Protein AF-A0A254UVH7-F1 (afdb_monomer_lite)

Radius of gyration: 14.95 Å; chains: 1; bounding box: 30×39×42 Å

Secondary structure (DSSP, 8-state):
-------GGGSGGGB-GGGGTS---TTTB--HHHHHHHHHHHHHHEEEEEEEEEEEEEETTEEEEEEEEEEEETTT--EEEEEEEEEEEEETTEEEEEEEEE--GGG-

Sequence (108 aa):
MLARKDRLDEIDGLFDADALTKGLISGLEIRPEVFGERVPALRAHLHGIQIAVLRHVECGHWLWTLLKVAGKSAQTARSVGFTGQLTMRFRGEKIVEAYNTHDVIALL

Foldseek 3Di:
DDPPPDPLVCLQVQADPQLVVDDAPPPFFDDSVVCVVVVVVCCLFFDPWDKDFPDWDDDPQKIKTKMKIWGAGPVPRDIFIWIKMKMFGDDVRHTSTIGMDIDCVSVD

pLDDT: mean 81.89, std 14.85, range [32.38, 97.94]

Structure (mmCIF, N/CA/C/O backbone):
data_AF-A0A254UVH7-F1
#
_entry.id   AF-A0A254UVH7-F1
#
loop_
_atom_site.group_PDB
_atom_site.id
_atom_site.type_symbol
_atom_site.label_atom_id
_atom_site.label_alt_id
_atom_site.label_comp_id
_atom_site.label_asym_id
_atom_site.label_entity_id
_atom_site.label_seq_id
_atom_site.pdbx_PDB_ins_code
_atom_site.Cartn_x
_atom_site.Cartn_y
_atom_site.Cartn_z
_atom_site.occupancy
_atom_site.B_iso_or_equiv
_atom_site.auth_seq_id
_atom_site.auth_comp_id
_atom_site.auth_asym_id
_atom_site.auth_atom_id
_atom_site.pdbx_PDB_model_num
ATOM 1 N N . MET A 1 1 ? 7.743 -23.975 6.508 1.00 32.38 1 MET A N 1
ATOM 2 C CA . MET A 1 1 ? 8.363 -22.825 5.815 1.00 32.38 1 MET A CA 1
ATOM 3 C C . MET A 1 1 ? 7.590 -21.576 6.225 1.00 32.38 1 MET A C 1
ATOM 5 O O . MET A 1 1 ? 6.507 -21.342 5.712 1.00 32.38 1 MET A O 1
ATOM 9 N N . LEU A 1 2 ? 8.049 -20.869 7.263 1.00 35.75 2 LEU A N 1
ATOM 10 C CA . LEU A 1 2 ? 7.370 -19.680 7.794 1.00 35.75 2 LEU A CA 1
ATOM 11 C C . LEU A 1 2 ? 7.645 -18.502 6.851 1.00 35.75 2 LEU A C 1
ATOM 13 O O . LEU A 1 2 ? 8.801 -18.135 6.650 1.00 35.75 2 LEU A O 1
ATOM 17 N N . ALA A 1 3 ? 6.598 -17.955 6.234 1.00 37.75 3 ALA A N 1
ATOM 18 C CA . ALA A 1 3 ? 6.697 -16.781 5.374 1.00 37.75 3 ALA A CA 1
ATOM 19 C C . ALA A 1 3 ? 7.288 -15.604 6.174 1.00 37.75 3 ALA A C 1
ATOM 21 O O . ALA A 1 3 ? 6.729 -15.198 7.195 1.00 37.75 3 ALA A O 1
ATOM 22 N N . ARG A 1 4 ? 8.445 -15.086 5.739 1.00 46.88 4 ARG A N 1
ATOM 23 C CA . ARG A 1 4 ? 9.105 -13.917 6.341 1.00 46.88 4 ARG A CA 1
ATOM 24 C C . ARG A 1 4 ? 8.205 -12.694 6.145 1.00 46.88 4 ARG A C 1
ATOM 26 O O . ARG A 1 4 ? 7.997 -12.265 5.018 1.00 46.88 4 ARG A O 1
ATOM 33 N N . LYS A 1 5 ? 7.647 -12.165 7.236 1.00 51.78 5 LYS A N 1
ATOM 34 C CA . LYS A 1 5 ? 6.556 -11.172 7.223 1.00 51.78 5 LYS A CA 1
ATOM 35 C C . LYS A 1 5 ? 7.022 -9.704 7.158 1.00 51.78 5 LYS A C 1
ATOM 37 O O . LYS A 1 5 ? 6.178 -8.816 7.083 1.00 51.78 5 LYS A O 1
ATOM 42 N N . ASP A 1 6 ? 8.335 -9.447 7.143 1.00 61.78 6 ASP A N 1
ATOM 43 C CA . ASP A 1 6 ? 8.914 -8.119 7.420 1.00 61.78 6 ASP A CA 1
ATOM 44 C C . ASP A 1 6 ? 10.026 -7.695 6.441 1.00 61.78 6 ASP A C 1
ATOM 46 O O . ASP A 1 6 ? 11.110 -7.314 6.864 1.00 61.78 6 ASP A O 1
ATOM 50 N N . ARG A 1 7 ? 9.775 -7.752 5.127 1.00 75.69 7 ARG A N 1
ATOM 51 C CA . ARG A 1 7 ? 10.752 -7.337 4.099 1.00 75.69 7 ARG A CA 1
ATOM 52 C C . ARG A 1 7 ? 10.604 -5.874 3.669 1.00 75.69 7 ARG A C 1
ATOM 54 O O . ARG A 1 7 ? 10.496 -5.575 2.484 1.00 75.69 7 ARG A O 1
ATOM 61 N N . LEU A 1 8 ? 10.529 -4.955 4.635 1.00 76.94 8 LEU A N 1
ATOM 62 C CA . LEU A 1 8 ? 10.485 -3.517 4.316 1.00 76.94 8 LEU A CA 1
ATOM 63 C C . LEU A 1 8 ? 11.778 -3.053 3.628 1.00 76.94 8 LEU A C 1
ATOM 65 O O . LEU A 1 8 ? 11.728 -2.157 2.796 1.00 76.94 8 LEU A O 1
ATOM 69 N N . ASP A 1 9 ? 12.895 -3.726 3.914 1.00 78.94 9 ASP A N 1
ATOM 70 C CA . ASP A 1 9 ? 14.205 -3.542 3.278 1.00 78.94 9 ASP A CA 1
ATOM 71 C C . ASP A 1 9 ? 14.213 -3.841 1.770 1.00 78.94 9 ASP A C 1
ATOM 73 O O . ASP A 1 9 ? 15.095 -3.376 1.057 1.00 78.94 9 ASP A O 1
ATOM 77 N N . GLU A 1 10 ? 13.244 -4.607 1.260 1.00 84.56 10 GLU A N 1
ATOM 78 C CA . GLU A 1 10 ? 13.158 -4.919 -0.172 1.00 84.56 10 GLU A CA 1
ATOM 79 C C . GLU A 1 10 ? 12.382 -3.878 -0.981 1.00 84.56 10 GLU A C 1
ATOM 81 O O . GLU A 1 10 ? 12.462 -3.894 -2.209 1.00 84.56 10 GLU A O 1
ATOM 86 N N . ILE A 1 11 ? 11.629 -2.989 -0.323 1.00 82.81 11 ILE A N 1
ATOM 87 C CA . ILE A 1 11 ? 10.713 -2.064 -1.003 1.00 82.81 11 ILE A CA 1
ATOM 88 C C . ILE A 1 11 ? 11.481 -1.108 -1.910 1.00 82.81 11 ILE A C 1
ATOM 90 O O . ILE A 1 11 ? 11.081 -0.928 -3.058 1.00 82.81 11 ILE A O 1
ATOM 94 N N . ASP A 1 12 ? 12.606 -0.569 -1.443 1.00 83.00 12 ASP A N 1
ATOM 95 C CA . ASP A 1 12 ? 13.466 0.322 -2.230 1.00 83.00 12 ASP A CA 1
ATOM 96 C C . ASP A 1 12 ? 13.906 -0.348 -3.539 1.00 83.00 12 ASP A C 1
ATOM 98 O O . ASP A 1 12 ? 13.919 0.270 -4.603 1.00 83.00 12 ASP A O 1
ATOM 102 N N . GLY A 1 13 ? 14.175 -1.657 -3.488 1.00 85.19 13 GLY A N 1
ATOM 103 C CA . GLY A 1 13 ? 14.564 -2.459 -4.642 1.00 85.19 13 GLY A CA 1
ATOM 104 C C . GLY A 1 13 ? 13.465 -2.632 -5.694 1.00 85.19 13 GLY A C 1
ATOM 105 O O . GLY A 1 13 ? 13.777 -3.042 -6.812 1.00 85.19 13 GLY A O 1
ATOM 106 N N . LEU A 1 14 ? 12.203 -2.323 -5.388 1.00 86.44 14 LEU A N 1
ATOM 107 C CA . LEU A 1 14 ? 11.094 -2.399 -6.346 1.00 86.44 14 LEU A CA 1
ATOM 108 C C . LEU A 1 14 ? 10.989 -1.149 -7.225 1.00 86.44 14 LEU A C 1
ATOM 110 O O . LEU A 1 14 ? 10.417 -1.220 -8.314 1.00 86.44 14 LEU A O 1
ATOM 114 N N . PHE A 1 15 ? 11.540 -0.019 -6.783 1.00 86.06 15 PHE A N 1
ATOM 115 C CA . PHE A 1 15 ? 11.447 1.254 -7.492 1.00 86.06 15 PHE A CA 1
ATOM 116 C C . PHE A 1 15 ? 12.684 1.500 -8.362 1.00 86.06 15 PHE A C 1
ATOM 118 O O . PHE A 1 15 ? 13.794 1.056 -8.067 1.00 86.06 15 PHE A O 1
ATOM 125 N N . ASP A 1 16 ? 12.482 2.185 -9.484 1.00 85.06 16 ASP A N 1
ATOM 126 C CA . ASP A 1 16 ? 13.573 2.741 -10.283 1.00 85.06 16 ASP A CA 1
ATOM 127 C C . ASP A 1 16 ? 14.139 3.975 -9.555 1.00 85.06 16 ASP A C 1
ATOM 129 O O . ASP A 1 16 ? 13.377 4.773 -9.007 1.00 85.06 16 ASP A O 1
ATOM 133 N N . ALA A 1 17 ? 15.460 4.165 -9.555 1.00 73.12 17 ALA A N 1
ATOM 134 C CA . ALA A 1 17 ? 16.079 5.331 -8.919 1.00 73.12 17 ALA A CA 1
ATOM 135 C C . ALA A 1 17 ? 15.597 6.659 -9.546 1.00 73.12 17 ALA A C 1
ATOM 137 O O . ALA A 1 17 ? 15.436 7.658 -8.843 1.00 73.12 17 ALA A O 1
ATOM 138 N N . ASP A 1 18 ? 15.278 6.653 -10.846 1.00 67.50 18 ASP A N 1
ATOM 139 C CA . ASP A 1 18 ? 14.734 7.804 -11.575 1.00 67.50 18 ASP A CA 1
ATOM 140 C C . ASP A 1 18 ? 13.226 8.013 -11.336 1.00 67.50 18 ASP A C 1
ATOM 142 O O . ASP A 1 18 ? 12.671 9.053 -11.702 1.00 67.50 18 ASP A O 1
ATOM 146 N N . ALA A 1 19 ? 12.529 7.047 -10.725 1.00 62.72 19 ALA A N 1
ATOM 147 C CA . ALA A 1 19 ? 11.120 7.190 -10.343 1.00 62.72 19 ALA A CA 1
ATOM 148 C C . ALA A 1 19 ? 10.923 8.323 -9.326 1.00 62.72 19 ALA A C 1
ATOM 150 O O . ALA A 1 19 ? 9.906 9.012 -9.321 1.00 62.72 19 ALA A O 1
ATOM 151 N N . LEU A 1 20 ? 11.928 8.538 -8.470 1.00 58.06 20 LEU A N 1
ATOM 152 C CA . LEU A 1 20 ? 11.902 9.519 -7.386 1.00 58.06 20 LEU A CA 1
ATOM 153 C C . LEU A 1 20 ? 12.020 10.969 -7.883 1.00 58.06 20 LEU A C 1
ATOM 155 O O . LEU A 1 20 ? 11.668 11.895 -7.141 1.00 58.06 20 LEU A O 1
ATOM 159 N N . THR A 1 21 ? 12.508 11.168 -9.116 1.00 50.81 21 THR A N 1
ATOM 160 C CA . THR A 1 21 ? 12.844 12.479 -9.697 1.00 50.81 21 THR A CA 1
ATOM 161 C C . THR A 1 21 ? 11.820 12.996 -10.712 1.00 50.81 21 THR A C 1
ATOM 163 O O . THR A 1 21 ? 11.774 14.204 -10.952 1.00 50.81 21 THR A O 1
ATOM 166 N N . LYS A 1 22 ? 10.953 12.146 -11.283 1.00 51.78 22 LYS A N 1
ATOM 167 C CA . LYS A 1 22 ? 9.930 12.569 -12.258 1.00 51.78 22 LYS A CA 1
ATOM 168 C C . LYS A 1 22 ? 8.545 12.716 -11.627 1.00 51.78 22 LYS A C 1
ATOM 170 O O . LYS A 1 22 ? 7.834 11.741 -11.446 1.00 51.78 22 LYS A O 1
ATOM 175 N N . GLY A 1 23 ? 8.155 13.971 -11.382 1.00 52.44 23 GLY A N 1
ATOM 176 C CA . GLY A 1 23 ? 6.769 14.449 -11.504 1.00 52.44 23 GLY A CA 1
ATOM 177 C C . GLY A 1 23 ? 5.691 13.598 -10.836 1.00 52.44 23 GLY A C 1
ATOM 178 O O . GLY A 1 23 ? 4.675 13.290 -11.452 1.00 52.44 23 GLY A O 1
ATOM 179 N N . LEU A 1 24 ? 5.913 13.219 -9.585 1.00 59.50 24 LEU A N 1
ATOM 180 C CA . LEU A 1 24 ? 4.884 12.617 -8.756 1.00 59.50 24 LEU A CA 1
ATOM 181 C C . LEU A 1 24 ? 3.779 13.660 -8.505 1.00 59.50 24 LEU A C 1
ATOM 183 O O . LEU A 1 24 ? 4.069 14.806 -8.157 1.00 59.50 24 LEU A O 1
ATOM 187 N N . ILE A 1 25 ? 2.518 13.294 -8.756 1.00 62.09 25 ILE A N 1
ATOM 188 C CA . ILE A 1 25 ? 1.369 14.176 -8.507 1.00 62.09 25 ILE A CA 1
ATOM 189 C C . ILE A 1 25 ? 1.325 14.442 -7.005 1.00 62.09 25 ILE A C 1
ATOM 191 O O . ILE A 1 25 ? 0.980 13.542 -6.245 1.00 62.09 25 ILE A O 1
ATOM 195 N N . SER A 1 26 ? 1.681 15.666 -6.612 1.00 61.47 26 SER A N 1
ATOM 196 C CA . SER A 1 26 ? 1.846 16.048 -5.211 1.00 61.47 26 SER A CA 1
ATOM 197 C C . SER A 1 26 ? 0.597 15.728 -4.384 1.00 61.47 26 SER A C 1
ATOM 199 O O . SER A 1 26 ? -0.506 16.175 -4.700 1.00 61.47 26 SER A O 1
ATOM 201 N N . GLY A 1 27 ? 0.790 14.949 -3.321 1.00 62.78 27 GLY A N 1
ATOM 202 C CA . GLY A 1 27 ? -0.234 14.542 -2.361 1.00 62.78 27 GLY A CA 1
ATOM 203 C C . GLY A 1 27 ? -0.862 13.166 -2.613 1.00 62.78 27 GLY A C 1
ATOM 204 O O . GLY A 1 27 ? -1.617 12.700 -1.761 1.00 62.78 27 GLY A O 1
ATOM 205 N N . LEU A 1 28 ? -0.568 12.500 -3.736 1.00 63.62 28 LEU A N 1
ATOM 206 C CA . LEU A 1 28 ? -1.104 11.166 -4.070 1.00 63.62 28 LEU A CA 1
ATOM 207 C C . LEU A 1 28 ? -0.019 10.115 -4.308 1.00 63.62 28 LEU A C 1
ATOM 209 O O . LEU A 1 28 ? -0.330 8.940 -4.532 1.00 63.62 28 LEU A O 1
ATOM 213 N N . GLU A 1 29 ? 1.240 10.530 -4.293 1.00 73.50 29 GLU A N 1
ATOM 214 C CA . GLU A 1 29 ? 2.362 9.676 -4.606 1.00 73.50 29 GLU A CA 1
ATOM 215 C C . GLU A 1 29 ? 2.733 8.713 -3.487 1.00 73.50 29 GLU A C 1
ATOM 217 O O . GLU A 1 29 ? 2.715 9.040 -2.300 1.00 73.50 29 GLU A O 1
ATOM 222 N N . ILE A 1 30 ? 3.159 7.522 -3.896 1.00 74.94 30 ILE A N 1
ATOM 223 C CA . ILE A 1 30 ? 3.896 6.620 -3.028 1.00 74.94 30 ILE A CA 1
ATOM 224 C C . ILE A 1 30 ? 5.365 6.678 -3.405 1.00 74.94 30 ILE A C 1
ATOM 226 O O . ILE A 1 30 ? 5.744 6.328 -4.523 1.00 74.94 30 ILE A O 1
ATOM 230 N N . ARG A 1 31 ? 6.186 7.035 -2.421 1.00 76.12 31 ARG A N 1
ATOM 231 C CA . ARG A 1 31 ? 7.631 6.827 -2.460 1.00 76.12 31 ARG A CA 1
ATOM 232 C C . ARG A 1 31 ? 8.024 5.668 -1.529 1.00 76.12 31 ARG A C 1
ATOM 234 O O . ARG A 1 31 ? 7.268 5.385 -0.594 1.00 76.12 31 ARG A O 1
ATOM 241 N N . PRO A 1 32 ? 9.165 4.995 -1.747 1.00 74.50 32 PRO A N 1
ATOM 242 C CA . PRO A 1 32 ? 9.629 3.906 -0.886 1.00 74.50 32 PRO A CA 1
ATOM 243 C C . PRO A 1 32 ? 9.697 4.295 0.599 1.00 74.50 32 PRO A C 1
ATOM 245 O O . PRO A 1 32 ? 9.246 3.546 1.467 1.00 74.50 32 PRO A O 1
ATOM 248 N N . GLU A 1 33 ? 10.137 5.520 0.896 1.00 74.25 33 GLU A N 1
ATOM 249 C CA . GLU A 1 33 ? 10.343 6.010 2.264 1.00 74.25 33 GLU A CA 1
ATOM 250 C C . GLU A 1 33 ? 9.024 6.068 3.050 1.00 74.25 33 GLU A C 1
ATOM 252 O O . GLU A 1 33 ? 8.978 5.802 4.252 1.00 74.25 33 GLU A O 1
ATOM 257 N N . VAL A 1 34 ? 7.914 6.319 2.348 1.00 74.44 34 VAL A N 1
ATOM 258 C CA . VAL A 1 34 ? 6.565 6.389 2.924 1.00 74.44 34 VAL A CA 1
ATOM 259 C C . VAL A 1 34 ? 6.143 5.046 3.536 1.00 74.44 34 VAL A C 1
ATOM 261 O O . VAL A 1 34 ? 5.368 5.013 4.496 1.00 74.44 34 VAL A O 1
ATOM 264 N N . PHE A 1 35 ? 6.649 3.916 3.032 1.00 77.75 35 PHE A N 1
ATOM 265 C CA . PHE A 1 35 ? 6.340 2.604 3.608 1.00 77.75 35 PHE A CA 1
ATOM 266 C C . PHE A 1 35 ? 7.016 2.384 4.961 1.00 77.75 35 PHE A C 1
ATOM 268 O O . PHE A 1 35 ? 6.412 1.751 5.834 1.00 77.75 35 PHE A O 1
ATOM 275 N N . GLY A 1 36 ? 8.219 2.936 5.149 1.00 77.31 36 GLY A N 1
ATOM 276 C CA . GLY A 1 36 ? 8.961 2.879 6.409 1.00 77.31 36 GLY A CA 1
ATOM 277 C C . GLY A 1 36 ? 8.196 3.509 7.572 1.00 77.31 36 GLY A C 1
ATOM 278 O O . GLY A 1 36 ? 8.279 3.020 8.692 1.00 77.31 36 GLY A O 1
ATOM 279 N N . GLU A 1 37 ? 7.373 4.523 7.302 1.00 79.94 37 GLU A N 1
ATOM 280 C CA . GLU A 1 37 ? 6.529 5.174 8.310 1.00 79.94 37 GLU A CA 1
ATOM 281 C C . GLU A 1 37 ? 5.120 4.564 8.382 1.00 79.94 37 GLU A C 1
ATOM 283 O O . GLU A 1 37 ? 4.607 4.256 9.465 1.00 79.94 37 GLU A O 1
ATOM 288 N N . ARG A 1 38 ? 4.476 4.334 7.228 1.00 78.25 38 ARG A N 1
ATOM 289 C CA . ARG A 1 38 ? 3.072 3.890 7.178 1.00 78.25 38 ARG A CA 1
ATOM 290 C C . ARG A 1 38 ? 2.876 2.457 7.642 1.00 78.25 38 ARG A C 1
ATOM 292 O O . ARG A 1 38 ? 1.854 2.170 8.265 1.00 78.25 38 ARG A O 1
ATOM 299 N N . VAL A 1 39 ? 3.802 1.546 7.339 1.00 84.56 39 VAL A N 1
ATOM 300 C CA . VAL A 1 39 ? 3.641 0.137 7.725 1.00 84.56 39 VAL A CA 1
ATOM 301 C C . VAL A 1 39 ? 3.719 -0.034 9.247 1.00 84.56 39 VAL A C 1
ATOM 303 O O . VAL A 1 39 ? 2.815 -0.671 9.799 1.00 84.56 39 VAL A O 1
ATOM 306 N N . PRO A 1 40 ? 4.699 0.553 9.964 1.00 85.50 40 PRO A N 1
ATOM 307 C CA . PRO A 1 40 ? 4.686 0.565 11.425 1.00 85.50 40 PRO A CA 1
ATOM 308 C C . PRO A 1 40 ? 3.448 1.245 12.009 1.00 85.50 40 PRO A C 1
ATOM 310 O O . PRO A 1 40 ? 2.831 0.683 12.912 1.00 85.50 40 PRO A O 1
ATOM 313 N N . ALA A 1 41 ? 3.026 2.392 11.461 1.00 84.81 41 ALA A N 1
ATOM 314 C CA . ALA A 1 41 ? 1.823 3.080 11.925 1.00 84.81 41 ALA A CA 1
ATOM 315 C C . ALA A 1 41 ? 0.571 2.195 11.792 1.00 84.81 41 ALA A C 1
ATOM 317 O O . ALA A 1 41 ? -0.192 2.052 12.748 1.00 84.81 41 ALA 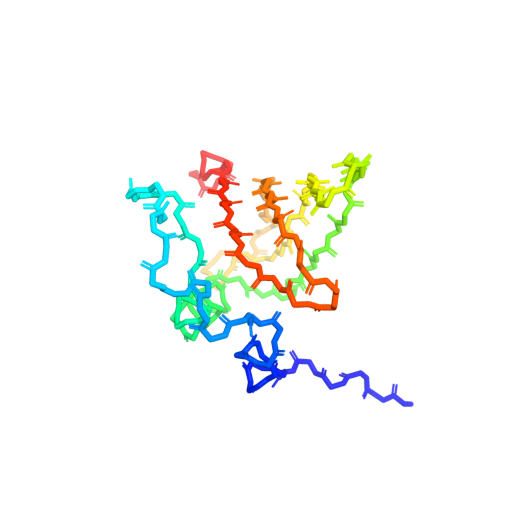A O 1
ATOM 318 N N . LEU A 1 42 ? 0.384 1.526 10.650 1.00 84.56 42 LEU A N 1
ATOM 319 C CA . LEU A 1 42 ? -0.732 0.602 10.442 1.00 84.56 42 LEU A CA 1
ATOM 320 C C . LEU A 1 42 ? -0.687 -0.570 11.434 1.00 84.56 42 LEU A C 1
ATOM 322 O O . LEU A 1 42 ? -1.716 -0.950 11.984 1.00 84.56 42 LEU A O 1
ATOM 326 N N . ARG A 1 43 ? 0.504 -1.116 11.705 1.00 88.19 43 ARG A N 1
ATOM 327 C CA . ARG A 1 43 ? 0.716 -2.217 12.664 1.00 88.19 43 ARG A CA 1
ATOM 328 C C . ARG A 1 43 ? 0.515 -1.806 14.122 1.00 88.19 43 ARG A C 1
ATOM 330 O O . ARG A 1 43 ? 0.129 -2.649 14.925 1.00 88.19 43 ARG A O 1
ATOM 337 N N . ALA A 1 44 ? 0.744 -0.539 14.460 1.00 89.56 44 ALA A N 1
ATOM 338 C CA . ALA A 1 44 ? 0.434 -0.002 15.783 1.00 89.56 44 ALA A CA 1
ATOM 339 C C . ALA A 1 44 ? -1.084 0.082 16.026 1.00 89.56 44 ALA A C 1
ATOM 341 O O . ALA A 1 44 ? -1.536 -0.052 17.159 1.00 89.56 44 ALA A O 1
ATOM 342 N N . HIS A 1 45 ? -1.874 0.266 14.964 1.00 87.44 45 HIS A N 1
ATOM 343 C CA . HIS A 1 45 ? -3.329 0.414 15.056 1.00 87.44 45 HIS A CA 1
ATOM 344 C C . HIS A 1 45 ? -4.091 -0.883 14.779 1.00 87.44 45 HIS A C 1
ATOM 346 O O . HIS A 1 45 ? -5.215 -1.037 15.260 1.00 87.44 45 HIS A O 1
ATOM 352 N N . LEU A 1 46 ? -3.503 -1.812 14.020 1.00 89.75 46 LEU A N 1
ATOM 353 C CA . LEU A 1 46 ? -4.145 -3.043 13.574 1.00 89.75 46 LEU A CA 1
ATOM 354 C C . LEU A 1 46 ? -3.328 -4.289 13.914 1.00 89.75 46 LEU A C 1
ATOM 356 O O . LEU A 1 46 ? -2.155 -4.417 13.567 1.00 89.75 46 LEU A O 1
ATOM 360 N N . HIS A 1 47 ? -4.006 -5.285 14.475 1.00 91.12 47 HIS A N 1
ATOM 361 C CA . HIS A 1 47 ? -3.491 -6.638 14.641 1.00 91.12 47 HIS A CA 1
ATOM 362 C C . HIS A 1 47 ? -4.066 -7.591 13.596 1.00 91.12 47 HIS A C 1
ATOM 364 O O . HIS A 1 47 ? -5.184 -7.419 13.107 1.00 91.12 47 HIS A O 1
ATOM 370 N N . GLY A 1 48 ? -3.302 -8.638 13.275 1.00 91.50 48 GLY A N 1
ATOM 371 C CA . GLY A 1 48 ? -3.755 -9.687 12.361 1.00 91.50 48 GLY A CA 1
ATOM 372 C C . GLY A 1 48 ? -4.020 -9.197 10.935 1.00 91.50 48 GLY A C 1
ATOM 373 O O . GLY A 1 48 ? -4.863 -9.782 10.265 1.00 91.50 48 GLY A O 1
ATOM 374 N N . ILE A 1 49 ? -3.316 -8.150 10.482 1.00 90.81 49 ILE A N 1
ATOM 375 C CA . ILE A 1 49 ? -3.526 -7.520 9.170 1.00 90.81 49 ILE A CA 1
ATOM 376 C C . ILE A 1 49 ? -3.493 -8.573 8.054 1.00 90.81 49 ILE A C 1
ATOM 378 O O . ILE A 1 49 ? -2.527 -9.332 7.939 1.00 90.81 49 ILE A O 1
ATOM 382 N N . GLN A 1 50 ? -4.551 -8.595 7.250 1.00 92.12 50 GLN A N 1
ATOM 383 C CA . GLN A 1 50 ? -4.702 -9.354 6.014 1.00 92.12 50 GLN A CA 1
ATOM 384 C C . GLN A 1 50 ? -4.899 -8.368 4.863 1.00 92.12 50 GLN A C 1
ATOM 386 O O . GLN A 1 50 ? -5.667 -7.414 4.995 1.00 92.12 50 GLN A O 1
ATOM 391 N N . ILE A 1 51 ? -4.229 -8.612 3.739 1.00 91.00 51 ILE A N 1
ATOM 392 C CA . ILE A 1 51 ? -4.366 -7.817 2.516 1.00 91.00 51 ILE A CA 1
ATOM 393 C C . ILE A 1 51 ? -4.810 -8.759 1.400 1.00 91.00 51 ILE A C 1
ATOM 395 O O . ILE A 1 51 ? -4.211 -9.815 1.215 1.00 91.00 51 ILE A O 1
ATOM 399 N N . ALA A 1 52 ? -5.854 -8.381 0.667 1.00 95.25 52 ALA A N 1
ATOM 400 C CA . ALA A 1 52 ? -6.356 -9.127 -0.480 1.00 95.25 52 ALA A CA 1
ATOM 401 C C . ALA A 1 52 ? -6.467 -8.215 -1.704 1.00 95.25 52 ALA A C 1
ATOM 403 O O . ALA A 1 52 ? -7.015 -7.116 -1.607 1.00 95.25 52 ALA A O 1
ATOM 404 N N . VAL A 1 53 ? -5.995 -8.688 -2.860 1.00 95.88 53 VAL A N 1
ATOM 405 C CA . VAL A 1 53 ? -6.263 -8.051 -4.155 1.00 95.88 53 VAL A CA 1
ATOM 406 C C . VAL A 1 53 ? -7.654 -8.489 -4.603 1.00 95.88 53 VAL A C 1
ATOM 408 O O . VAL A 1 53 ? -7.867 -9.649 -4.938 1.00 95.88 53 VAL A O 1
ATOM 411 N N . LEU A 1 54 ? -8.620 -7.573 -4.566 1.00 96.81 54 LEU A N 1
ATOM 412 C CA . LEU A 1 54 ? -9.997 -7.835 -4.995 1.00 96.81 54 LEU A CA 1
ATOM 413 C C . LEU A 1 54 ? -10.136 -7.793 -6.517 1.00 96.81 54 LEU A C 1
ATOM 415 O O . LEU A 1 54 ? -10.970 -8.490 -7.092 1.00 96.81 54 LEU A O 1
ATOM 419 N N . ARG A 1 55 ? -9.351 -6.928 -7.163 1.00 97.81 55 ARG A N 1
ATOM 420 C CA . ARG A 1 55 ? -9.309 -6.772 -8.615 1.00 97.81 55 ARG A CA 1
ATOM 421 C C . ARG A 1 55 ? -7.963 -6.204 -9.026 1.00 97.81 55 ARG A C 1
ATOM 423 O O . ARG A 1 55 ? -7.396 -5.392 -8.299 1.00 97.81 55 ARG A O 1
ATOM 430 N N . HIS A 1 56 ? -7.506 -6.579 -10.211 1.00 97.56 56 HIS A N 1
ATOM 431 C CA . HIS A 1 56 ? -6.437 -5.876 -10.897 1.00 97.56 56 HIS A CA 1
ATOM 432 C C . HIS A 1 56 ? -6.788 -5.688 -12.372 1.00 97.56 56 HIS A C 1
ATOM 434 O O . HIS A 1 56 ? -7.616 -6.420 -12.920 1.00 97.56 56 HIS A O 1
ATOM 440 N N . VAL A 1 57 ? -6.196 -4.667 -12.979 1.00 97.94 57 VAL A N 1
ATOM 441 C CA . VAL A 1 57 ? -6.269 -4.396 -14.414 1.00 97.94 57 VAL A CA 1
ATOM 442 C C . VAL A 1 57 ? -4.873 -4.025 -14.883 1.00 97.94 57 VAL A C 1
ATOM 444 O O . VAL A 1 57 ? -4.232 -3.154 -14.295 1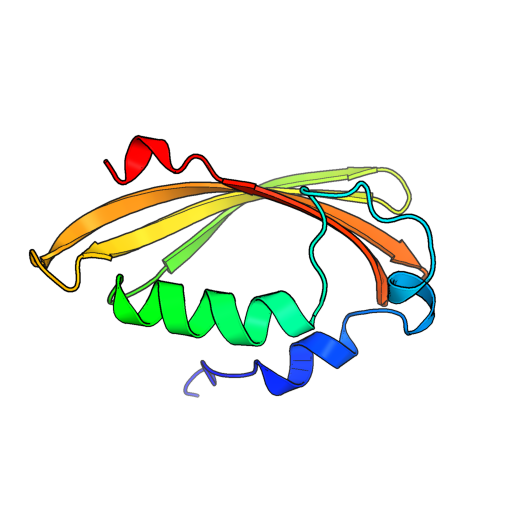.00 97.94 57 VAL A O 1
ATOM 447 N N . GLU A 1 58 ? -4.429 -4.677 -15.948 1.00 97.56 58 GLU A N 1
ATOM 448 C CA . GLU A 1 58 ? -3.168 -4.384 -16.621 1.00 97.56 58 GLU A CA 1
ATOM 449 C C . GLU A 1 58 ? -3.456 -3.686 -17.949 1.00 97.56 58 GLU A C 1
ATOM 451 O O . GLU A 1 58 ? -4.325 -4.112 -18.713 1.00 97.56 58 GLU A O 1
ATOM 456 N N . CYS A 1 59 ? -2.753 -2.586 -18.214 1.00 96.44 59 CYS A N 1
ATOM 457 C CA . CYS A 1 59 ? -2.901 -1.818 -19.445 1.00 96.44 59 CYS A CA 1
ATOM 458 C C . CYS A 1 59 ? -1.556 -1.210 -19.855 1.00 96.44 59 CYS A C 1
ATOM 460 O O . CYS A 1 59 ? -1.081 -0.237 -19.266 1.00 96.44 59 CYS A O 1
ATOM 462 N N . GLY A 1 60 ? -0.921 -1.796 -20.872 1.00 96.00 60 GLY A N 1
ATOM 463 C CA . GLY A 1 60 ? 0.427 -1.408 -21.283 1.00 96.00 60 GLY A CA 1
ATOM 464 C C . GLY A 1 60 ? 1.422 -1.588 -20.136 1.00 96.00 60 GLY A C 1
ATOM 465 O O . GLY A 1 60 ? 1.590 -2.687 -19.622 1.00 96.00 60 GLY A O 1
ATOM 466 N N . HIS A 1 61 ? 2.068 -0.500 -19.719 1.00 95.50 61 HIS A N 1
ATOM 467 C CA . HIS A 1 61 ? 3.005 -0.506 -18.592 1.00 95.50 61 HIS A CA 1
ATOM 468 C C . HIS A 1 61 ? 2.348 -0.219 -17.237 1.00 95.50 61 HIS A C 1
ATOM 470 O O . HIS A 1 61 ? 3.059 -0.010 -16.258 1.00 95.50 61 HIS A O 1
ATOM 476 N N . TRP A 1 62 ? 1.019 -0.152 -17.170 1.00 95.50 62 TRP A N 1
ATOM 477 C CA . TRP A 1 62 ? 0.287 0.168 -15.950 1.00 95.50 62 TRP A CA 1
ATOM 478 C C . TRP A 1 62 ? -0.349 -1.062 -15.315 1.00 95.50 62 TRP A C 1
ATOM 480 O O . TRP A 1 62 ? -0.954 -1.884 -16.003 1.00 95.50 62 TRP A O 1
ATOM 490 N N . LEU A 1 63 ? -0.288 -1.111 -13.987 1.00 95.81 63 LEU A N 1
ATOM 491 C CA . LEU A 1 63 ? -1.073 -1.986 -13.129 1.00 95.81 63 LEU A CA 1
ATOM 492 C C . LEU A 1 63 ? -1.947 -1.119 -12.228 1.00 95.81 63 LEU A C 1
ATOM 494 O O . LEU A 1 63 ? -1.442 -0.296 -11.468 1.00 95.81 63 LEU A O 1
ATOM 498 N N . TRP A 1 64 ? -3.252 -1.338 -12.263 1.00 95.75 64 TRP A N 1
ATOM 499 C CA . TRP A 1 64 ? -4.171 -0.838 -11.248 1.00 95.75 64 TRP A CA 1
ATOM 500 C C . TRP A 1 64 ? -4.652 -1.998 -10.387 1.00 95.75 64 TRP A C 1
ATOM 502 O O . TRP A 1 64 ? -4.935 -3.082 -10.898 1.00 95.75 64 TRP A O 1
ATOM 512 N N . THR A 1 65 ? -4.781 -1.769 -9.084 1.00 96.31 65 THR A N 1
ATOM 513 C CA . THR A 1 65 ? -5.295 -2.752 -8.131 1.00 96.31 65 THR A CA 1
ATOM 514 C C . THR A 1 65 ? -6.346 -2.136 -7.219 1.00 96.31 65 THR A C 1
ATOM 516 O O . THR A 1 65 ? -6.206 -1.001 -6.767 1.00 96.31 65 THR A O 1
ATOM 519 N N . LEU A 1 66 ? -7.378 -2.922 -6.914 1.00 95.69 66 LEU A N 1
ATOM 520 C CA . LEU A 1 66 ? -8.304 -2.697 -5.812 1.00 95.69 66 LEU A CA 1
ATOM 521 C C . LEU A 1 66 ? -7.951 -3.673 -4.692 1.00 95.69 66 LEU A C 1
ATOM 523 O O . LEU A 1 66 ? -7.969 -4.889 -4.887 1.00 95.69 66 LEU A O 1
ATOM 527 N N . LEU A 1 67 ? -7.657 -3.137 -3.517 1.00 94.00 67 LEU A N 1
ATOM 528 C CA . LEU A 1 67 ? -7.177 -3.866 -2.352 1.00 94.00 67 LEU A CA 1
ATOM 529 C C . LEU A 1 67 ? -8.210 -3.805 -1.225 1.00 94.00 67 LEU A C 1
ATOM 531 O O . LEU A 1 67 ? -8.862 -2.781 -1.019 1.00 94.00 67 LEU A O 1
ATOM 535 N N . LYS A 1 68 ? -8.305 -4.880 -0.442 1.00 93.31 68 LYS A N 1
ATOM 536 C CA . LYS A 1 68 ? -8.958 -4.893 0.870 1.00 93.31 68 LYS A CA 1
ATOM 537 C C . LYS A 1 68 ? -7.914 -5.139 1.942 1.00 93.31 68 LYS A C 1
ATOM 539 O O . LYS A 1 68 ? -7.196 -6.133 1.878 1.00 93.31 68 LYS A O 1
ATOM 544 N N . VAL A 1 69 ? -7.884 -4.269 2.942 1.00 91.19 69 VAL A N 1
ATOM 545 C CA . VAL A 1 69 ? -7.098 -4.442 4.160 1.00 91.19 69 VAL A CA 1
ATOM 546 C C . VAL A 1 69 ? -8.066 -4.720 5.300 1.00 91.19 69 VAL A C 1
ATOM 548 O O . VAL A 1 69 ? -9.038 -3.992 5.487 1.00 91.19 69 VAL A O 1
ATOM 551 N N . ALA A 1 70 ? -7.832 -5.788 6.051 1.00 92.62 70 ALA A N 1
ATOM 552 C CA . ALA A 1 70 ? -8.660 -6.164 7.191 1.00 92.62 70 ALA A CA 1
ATOM 553 C C . ALA A 1 70 ? -7.790 -6.549 8.385 1.00 92.62 70 ALA A C 1
ATOM 555 O O . ALA A 1 70 ? -6.692 -7.074 8.222 1.00 92.62 70 ALA A O 1
ATOM 556 N N . GLY A 1 71 ? -8.292 -6.315 9.590 1.00 92.94 71 GLY A N 1
ATOM 557 C CA . GLY A 1 71 ? -7.607 -6.670 10.825 1.00 92.94 71 GLY A CA 1
ATOM 558 C C . GLY A 1 71 ? -8.503 -6.475 12.040 1.00 92.94 71 GLY A C 1
ATOM 559 O O . GLY A 1 71 ? -9.727 -6.382 11.931 1.00 92.94 71 GLY A O 1
ATOM 560 N N . LYS A 1 72 ? -7.880 -6.416 13.212 1.00 93.25 72 LYS A N 1
ATOM 561 C CA . LYS A 1 72 ? -8.533 -6.039 14.467 1.00 93.25 72 LYS A CA 1
ATOM 562 C C . LYS A 1 72 ? -7.921 -4.753 14.994 1.00 93.25 72 LYS A C 1
ATOM 564 O O . LYS A 1 72 ? -6.700 -4.634 14.993 1.00 93.25 72 LYS A O 1
ATOM 569 N N . SER A 1 73 ? -8.747 -3.827 15.469 1.00 91.69 73 SER A N 1
ATOM 570 C CA . SER A 1 73 ? -8.284 -2.623 16.163 1.00 91.69 73 SER A CA 1
ATOM 571 C C . SER A 1 73 ? -7.436 -3.011 17.375 1.00 91.69 73 SER A C 1
ATOM 573 O O . SER A 1 73 ? -7.879 -3.805 18.206 1.00 91.69 73 SER A O 1
ATOM 575 N N . ALA A 1 74 ? -6.242 -2.435 17.496 1.00 90.31 74 ALA A N 1
ATOM 576 C CA . ALA A 1 74 ? -5.372 -2.630 18.653 1.00 90.31 74 ALA A CA 1
ATOM 577 C C . ALA A 1 74 ? -5.990 -2.074 19.948 1.00 90.31 74 ALA A C 1
ATOM 579 O O . ALA A 1 74 ? -5.742 -2.598 21.027 1.00 90.31 74 ALA A O 1
ATOM 580 N N . GLN A 1 75 ? -6.841 -1.048 19.839 1.00 91.44 75 GLN A N 1
ATOM 581 C CA . GLN A 1 75 ? -7.483 -0.408 20.990 1.00 91.44 75 GLN A CA 1
ATOM 582 C C . GLN A 1 75 ? -8.735 -1.155 21.464 1.00 91.44 75 GLN A C 1
ATOM 584 O O . GLN A 1 75 ? -8.980 -1.251 22.661 1.00 91.44 75 GLN A O 1
ATOM 589 N N . THR A 1 76 ? -9.551 -1.667 20.535 1.00 93.25 76 THR 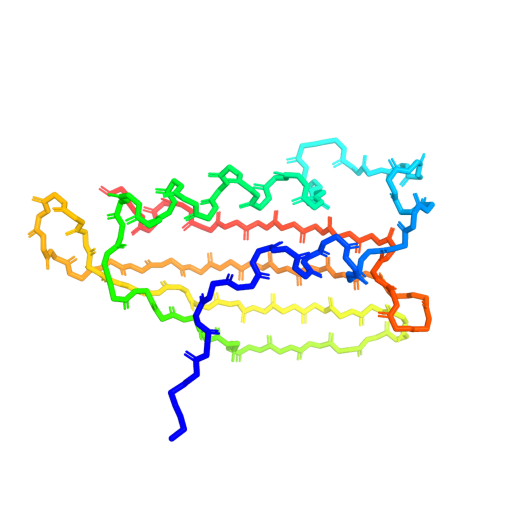A N 1
ATOM 590 C CA . THR A 1 76 ? -10.893 -2.195 20.862 1.00 93.25 76 THR A CA 1
ATOM 591 C C . THR A 1 76 ? -11.072 -3.683 20.574 1.00 93.25 76 THR A C 1
ATOM 593 O O . THR A 1 76 ? -12.129 -4.237 20.868 1.00 93.25 76 THR A O 1
ATOM 596 N N . ALA A 1 77 ? -10.088 -4.329 19.943 1.00 92.06 77 ALA A N 1
ATOM 597 C CA . ALA A 1 77 ? -10.148 -5.698 19.424 1.00 92.06 77 ALA A CA 1
ATOM 598 C C . ALA A 1 77 ? -11.266 -5.977 18.393 1.00 92.06 77 ALA A C 1
ATOM 600 O O . ALA A 1 77 ? -11.388 -7.109 17.913 1.00 92.06 77 ALA A O 1
ATOM 601 N N . ARG A 1 78 ? -12.057 -4.965 18.005 1.00 92.75 78 ARG A N 1
ATOM 602 C CA . ARG A 1 78 ? -13.108 -5.085 16.988 1.00 92.75 78 ARG A CA 1
ATOM 603 C C . ARG A 1 78 ? -12.506 -5.288 15.605 1.00 92.75 78 ARG A C 1
ATOM 605 O O . ARG A 1 78 ? -11.446 -4.741 15.295 1.00 92.75 78 ARG A O 1
ATOM 612 N N . SER A 1 79 ? -13.200 -6.056 14.772 1.00 92.31 79 SER A N 1
ATOM 613 C CA . SER A 1 79 ? -12.859 -6.184 13.358 1.00 92.31 79 SER A CA 1
ATOM 614 C C . SER A 1 79 ? -13.007 -4.840 12.662 1.00 92.31 79 SER A C 1
ATOM 616 O O . SER A 1 79 ? -14.038 -4.186 12.783 1.00 92.31 79 SER A O 1
ATOM 618 N N . VAL A 1 80 ? -11.977 -4.463 11.919 1.00 91.19 80 VAL A N 1
ATOM 619 C CA . VAL A 1 80 ? -11.946 -3.251 11.104 1.00 91.19 80 VAL A CA 1
ATOM 620 C C . VAL A 1 80 ? -11.383 -3.599 9.737 1.00 91.19 80 VAL A C 1
ATOM 622 O O . VAL A 1 80 ? -10.590 -4.536 9.587 1.00 91.19 80 VAL A O 1
ATOM 625 N N . GLY A 1 81 ? -11.801 -2.859 8.723 1.00 90.31 81 GLY A N 1
ATOM 626 C CA . GLY A 1 81 ? -11.288 -3.050 7.383 1.00 90.31 81 GLY A CA 1
ATOM 627 C C . GLY A 1 81 ? -11.625 -1.880 6.488 1.00 90.31 81 GLY A C 1
ATOM 628 O O . GLY A 1 81 ? -12.646 -1.228 6.662 1.00 90.31 81 GLY A O 1
ATOM 629 N N . PHE A 1 82 ? -10.750 -1.647 5.526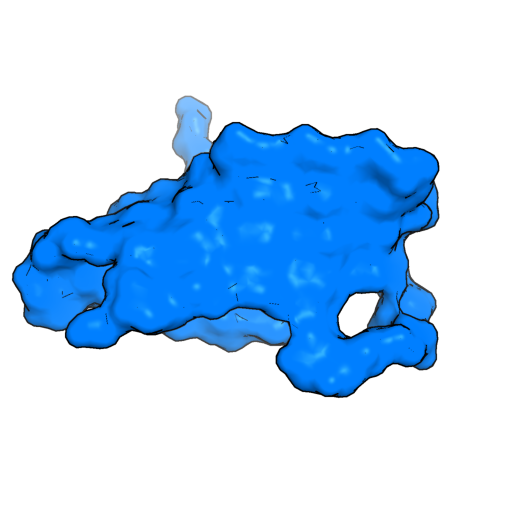 1.00 90.75 82 PHE A N 1
ATOM 630 C CA . PHE A 1 82 ? -10.886 -0.587 4.546 1.00 90.75 82 PHE A CA 1
ATOM 631 C C . PHE A 1 82 ? -10.458 -1.096 3.178 1.00 90.75 82 PHE A C 1
ATOM 633 O O . PHE A 1 82 ? -9.746 -2.099 3.046 1.00 90.75 82 PHE A O 1
ATOM 640 N N . THR A 1 83 ? -10.902 -0.396 2.144 1.00 92.56 83 THR A N 1
ATOM 64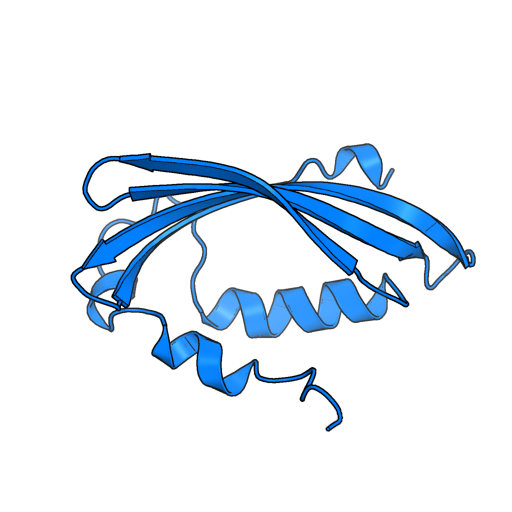1 C CA . THR A 1 83 ? -10.445 -0.633 0.780 1.00 92.56 83 THR A CA 1
ATOM 642 C C . THR A 1 83 ? -9.463 0.440 0.355 1.00 92.56 83 THR A C 1
ATOM 644 O O . THR A 1 83 ? -9.516 1.580 0.817 1.00 92.56 83 THR A O 1
ATOM 647 N N . GLY A 1 84 ? -8.562 0.077 -0.544 1.00 90.25 84 GLY A N 1
ATOM 648 C CA . GLY A 1 84 ? -7.648 1.013 -1.172 1.00 90.25 84 GLY A CA 1
ATOM 649 C C . GLY A 1 84 ? -7.459 0.693 -2.637 1.00 90.25 84 GLY A C 1
ATOM 650 O O . GLY A 1 84 ? -7.801 -0.391 -3.102 1.00 90.25 84 GLY A O 1
ATOM 651 N N . GLN A 1 85 ? -6.912 1.651 -3.360 1.00 91.75 85 GLN A N 1
ATOM 652 C CA . GLN A 1 85 ? -6.481 1.485 -4.731 1.00 91.75 85 GLN A CA 1
ATOM 653 C C . GLN A 1 85 ? -5.005 1.837 -4.825 1.00 91.75 85 GLN A C 1
ATOM 655 O O . GLN A 1 85 ? -4.542 2.765 -4.157 1.00 91.75 85 GLN A O 1
ATOM 660 N N . LEU A 1 86 ? -4.287 1.081 -5.647 1.00 89.81 86 LEU A N 1
ATOM 661 C CA . LEU A 1 86 ? -2.891 1.329 -5.973 1.00 89.81 86 LEU A CA 1
ATOM 662 C C . LEU A 1 86 ? -2.725 1.215 -7.484 1.00 89.81 86 LEU A C 1
ATOM 664 O O . LEU A 1 86 ? -3.016 0.168 -8.066 1.00 89.81 86 LEU A O 1
ATOM 668 N N . THR A 1 87 ? -2.245 2.293 -8.086 1.00 91.81 87 THR A N 1
ATOM 669 C CA . THR A 1 87 ? -1.911 2.382 -9.505 1.00 91.81 87 THR A CA 1
ATOM 670 C C . THR A 1 87 ? -0.407 2.515 -9.630 1.00 91.81 87 THR A C 1
ATOM 672 O O . THR A 1 87 ? 0.174 3.377 -8.981 1.00 91.81 87 THR A O 1
ATOM 675 N N . MET A 1 88 ? 0.228 1.692 -10.455 1.00 91.94 88 MET A N 1
ATOM 676 C CA . MET A 1 88 ? 1.672 1.705 -10.663 1.00 91.94 88 MET A CA 1
ATOM 677 C C . MET A 1 88 ? 2.001 1.644 -12.148 1.00 91.94 88 MET A C 1
ATOM 679 O O . MET A 1 88 ? 1.369 0.888 -12.885 1.00 91.94 88 MET A O 1
ATOM 683 N N . ARG A 1 89 ? 3.010 2.402 -12.577 1.00 92.00 89 ARG A N 1
ATOM 684 C CA . ARG A 1 89 ? 3.619 2.271 -13.903 1.00 92.00 89 ARG A CA 1
ATOM 685 C C . ARG A 1 89 ? 4.967 1.583 -13.776 1.00 92.00 89 ARG A C 1
ATOM 687 O O . ARG A 1 89 ? 5.737 1.900 -12.871 1.00 92.00 89 ARG A O 1
ATOM 694 N N . PHE A 1 90 ? 5.273 0.703 -14.719 1.00 92.69 90 PHE A N 1
ATOM 695 C CA . PHE A 1 90 ? 6.497 -0.085 -14.749 1.00 92.69 90 PHE A CA 1
ATOM 696 C C . PHE A 1 90 ? 7.419 0.312 -15.905 1.00 92.69 90 PHE A C 1
ATOM 698 O O . PHE A 1 90 ? 6.986 0.765 -16.967 1.00 92.69 90 PHE A O 1
ATOM 705 N N . ARG A 1 91 ? 8.719 0.108 -15.701 1.00 92.38 91 ARG A N 1
ATOM 706 C CA . ARG A 1 91 ? 9.736 0.010 -16.750 1.00 92.38 91 ARG A CA 1
ATOM 707 C C . ARG A 1 91 ? 10.524 -1.270 -16.489 1.00 92.38 91 ARG A C 1
ATOM 709 O O . ARG A 1 91 ? 11.284 -1.344 -15.529 1.00 92.38 91 ARG A O 1
ATOM 716 N N . GLY A 1 92 ? 10.321 -2.281 -17.332 1.00 91.75 92 GLY A N 1
ATOM 717 C CA . GLY A 1 92 ? 10.796 -3.631 -17.025 1.00 91.75 92 GLY A CA 1
ATOM 718 C C . GLY A 1 92 ? 10.183 -4.111 -15.708 1.00 91.75 92 GLY A C 1
ATOM 719 O O . GLY A 1 92 ? 8.970 -4.050 -15.538 1.00 91.75 92 GLY A O 1
ATOM 720 N N . GLU A 1 93 ? 11.027 -4.519 -14.765 1.00 91.06 93 GLU A N 1
ATOM 721 C CA . GLU A 1 93 ? 10.607 -5.007 -13.444 1.00 91.06 93 GLU A CA 1
ATOM 722 C C . GLU A 1 93 ? 10.542 -3.903 -12.372 1.00 91.06 93 GLU A C 1
ATOM 724 O O . GLU A 1 93 ? 10.271 -4.191 -11.208 1.00 91.06 93 GLU A O 1
ATOM 729 N N . LYS A 1 94 ? 10.808 -2.640 -12.736 1.00 91.06 94 LYS A N 1
ATOM 730 C CA . LYS A 1 94 ? 10.881 -1.521 -11.787 1.00 91.06 94 LYS A CA 1
ATOM 731 C C . LYS A 1 94 ? 9.644 -0.638 -11.836 1.00 91.06 94 LYS A C 1
ATOM 733 O O . LYS A 1 94 ? 9.177 -0.272 -12.916 1.00 91.06 94 LYS A O 1
ATOM 738 N N . ILE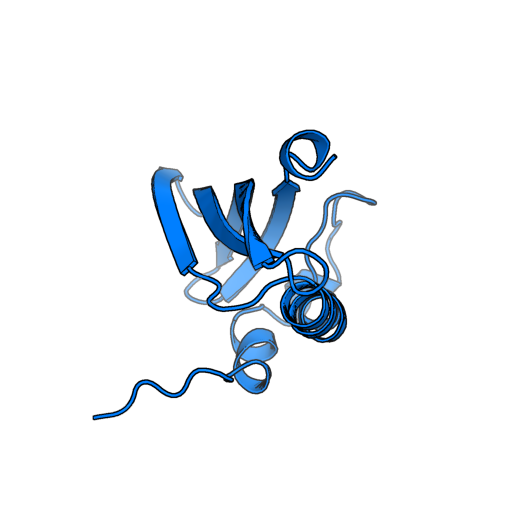 A 1 95 ? 9.161 -0.243 -10.662 1.00 89.75 95 ILE A N 1
ATOM 739 C CA . ILE A 1 95 ? 8.113 0.762 -10.494 1.00 89.75 95 ILE A CA 1
ATOM 740 C C . ILE A 1 95 ? 8.724 2.138 -10.756 1.00 89.75 95 ILE A C 1
ATOM 742 O O . ILE A 1 95 ? 9.703 2.531 -10.125 1.00 89.75 95 ILE A O 1
ATOM 746 N N . VAL A 1 96 ? 8.135 2.870 -11.693 1.00 89.69 96 VAL A N 1
ATOM 747 C CA . VAL A 1 96 ? 8.572 4.214 -12.097 1.00 89.69 96 VAL A CA 1
ATOM 748 C C . VAL A 1 96 ? 7.583 5.304 -11.696 1.00 89.69 96 VAL A C 1
ATOM 750 O O . VAL A 1 96 ? 7.974 6.461 -11.622 1.00 89.69 96 VAL A O 1
ATOM 753 N N . GLU A 1 97 ? 6.328 4.941 -11.417 1.00 87.44 97 GLU A N 1
ATOM 754 C CA . GLU A 1 97 ? 5.299 5.810 -10.829 1.00 87.44 97 GLU A CA 1
ATOM 755 C C . GLU A 1 97 ? 4.372 4.961 -9.955 1.00 87.44 97 GLU A C 1
ATOM 757 O O . GLU A 1 97 ? 4.059 3.827 -10.325 1.00 87.44 97 GLU A O 1
ATOM 762 N N . ALA A 1 98 ? 3.911 5.502 -8.825 1.00 86.75 98 ALA A N 1
ATOM 763 C CA . ALA A 1 98 ? 2.940 4.844 -7.956 1.00 86.75 98 ALA A CA 1
ATOM 764 C C . ALA A 1 98 ? 2.003 5.861 -7.289 1.00 86.75 98 ALA A C 1
ATOM 766 O O . ALA A 1 98 ? 2.457 6.858 -6.726 1.00 86.75 98 ALA A O 1
ATOM 767 N N . TYR A 1 99 ? 0.702 5.569 -7.310 1.00 85.62 99 TYR A N 1
ATOM 768 C CA . TYR A 1 99 ? -0.354 6.394 -6.725 1.00 85.62 99 TYR A CA 1
ATOM 769 C C . TYR A 1 99 ? -1.264 5.542 -5.861 1.00 85.62 99 TYR A C 1
ATOM 771 O O . TYR A 1 99 ? -1.694 4.471 -6.297 1.00 85.62 99 TYR A O 1
ATOM 779 N N . ASN A 1 100 ? -1.608 6.022 -4.667 1.00 82.06 100 ASN A N 1
ATOM 780 C CA . ASN A 1 100 ? -2.519 5.299 -3.791 1.00 82.06 100 ASN A CA 1
ATOM 781 C C . ASN A 1 100 ? -3.675 6.152 -3.297 1.00 82.06 100 ASN A C 1
ATOM 783 O O . ASN A 1 100 ? -3.550 7.340 -3.020 1.00 82.06 100 ASN A O 1
ATOM 787 N N . THR A 1 101 ? -4.787 5.491 -3.028 1.00 83.62 101 THR A N 1
ATOM 788 C CA . THR A 1 101 ? -5.920 6.095 -2.329 1.00 83.62 101 THR A CA 1
ATOM 789 C C . THR A 1 101 ? -6.520 5.054 -1.403 1.00 83.62 101 THR A C 1
ATOM 791 O O . THR A 1 101 ? -6.553 3.876 -1.740 1.00 83.62 101 THR A O 1
ATOM 794 N N . HIS A 1 102 ? -6.954 5.462 -0.217 1.00 82.56 102 HIS A N 1
ATOM 795 C CA . HIS A 1 102 ? -7.606 4.570 0.737 1.00 82.56 102 HIS A CA 1
ATOM 796 C C . HIS A 1 102 ? -8.910 5.200 1.191 1.00 82.56 102 HIS A C 1
ATOM 798 O O . HIS A 1 102 ? -8.957 6.404 1.441 1.00 82.56 102 HIS A O 1
ATOM 804 N N . ASP A 1 103 ? -9.944 4.379 1.319 1.00 82.19 103 ASP A N 1
ATOM 805 C CA . ASP A 1 103 ? -11.180 4.784 1.967 1.00 82.19 103 ASP A CA 1
ATOM 806 C C . ASP A 1 103 ? -10.998 4.690 3.483 1.00 82.19 103 ASP A C 1
ATOM 808 O O . ASP A 1 103 ? -11.183 3.642 4.100 1.00 82.19 103 ASP A O 1
ATOM 812 N N . VAL A 1 104 ? -10.567 5.799 4.075 1.00 69.44 104 VAL A N 1
ATOM 813 C CA . VAL A 1 104 ? -10.359 5.906 5.521 1.00 69.44 104 VAL A CA 1
ATOM 814 C C . VAL A 1 104 ? -11.657 6.168 6.289 1.00 69.44 104 VAL A C 1
ATOM 816 O O . VAL A 1 104 ? -11.644 6.066 7.512 1.00 69.44 104 VAL A O 1
ATOM 819 N N . ILE A 1 105 ? -12.781 6.447 5.611 1.00 68.50 105 ILE A N 1
ATOM 820 C CA . ILE A 1 105 ? -14.089 6.633 6.267 1.00 68.50 105 ILE A CA 1
ATOM 821 C C . ILE A 1 105 ? -14.519 5.330 6.942 1.00 68.50 105 ILE A C 1
ATOM 823 O O . ILE A 1 105 ? -15.082 5.359 8.029 1.00 68.50 105 ILE A O 1
ATOM 827 N N . ALA A 1 106 ? -14.170 4.182 6.357 1.00 64.44 106 ALA A N 1
ATOM 828 C CA . ALA A 1 106 ? -14.434 2.863 6.930 1.00 64.44 106 ALA A CA 1
ATOM 829 C C . ALA A 1 106 ? -13.715 2.588 8.274 1.00 64.44 106 ALA A C 1
ATOM 831 O O . ALA A 1 106 ? -13.943 1.540 8.882 1.00 64.44 106 ALA A O 1
ATOM 832 N N . LEU A 1 107 ? -12.826 3.487 8.720 1.00 63.56 107 LEU A N 1
ATOM 833 C CA . LEU A 1 107 ? -12.107 3.403 9.996 1.00 63.56 107 LEU A CA 1
ATOM 834 C C . LEU A 1 107 ? -12.625 4.372 11.076 1.00 63.56 107 LEU A C 1
ATOM 836 O O . LEU A 1 107 ? -12.128 4.293 12.201 1.00 63.56 107 LEU A O 1
ATOM 840 N N . LEU A 1 108 ? -13.562 5.270 10.744 1.00 60.91 108 LEU A N 1
ATOM 841 C CA . LEU A 1 108 ? -14.270 6.124 11.710 1.00 60.91 108 LEU A CA 1
ATOM 842 C C . LEU A 1 108 ? -15.272 5.298 12.531 1.00 60.91 108 LEU A C 1
ATOM 844 O O . LEU A 1 108 ? -15.390 5.579 13.744 1.00 60.91 108 LEU A O 1
#